Protein AF-A0A7K8SG44-F1 (afdb_monomer)

Organism: NCBI:txid58203

Nearest PDB structures (foldseek):
  6qii-assembly1_B  TM=7.845E-01  e=4.721E-01  Methanosarcina barkeri MS
  6g6q-assembly4_G  TM=7.919E-01  e=3.665E+00  synthetic construct
  4uzr-assembly1_B  TM=6.266E-01  e=2.196E+00  Pyrococcus horikoshii
  4ufq-assembly2_A  TM=4.845E-01  e=5.738E+00  Streptomyces koganeiensis

Radius of gyration: 28.19 Å; Cα contacts (8 Å, |Δi|>4): 47; chains: 1; bounding box: 27×85×41 Å

Secondary structure (DSSP, 8-state):
--------PPPP---TT----PPP--------PPPPPS----GGGEEEEEEETTEEEEEETTTEEEEEEPPP-

Solvent-accessible surface area (backbone atoms only — not comparable to full-atom values): 5295 Å² total; per-residue (Å²): 136,86,82,89,78,82,80,78,73,78,75,84,84,84,71,89,72,79,69,85,75,67,72,75,78,73,74,78,68,88,58,83,74,74,85,74,79,92,74,87,78,61,79,88,36,54,77,49,71,51,77,55,98,60,31,42,38,38,33,32,72,96,78,46,72,49,79,46,76,57,80,83,130

Foldseek 3Di:
DDDDDPPDDPPPPPPPDPPPPPPPPPPPPPDPDPDDDPDDDDPVFFPDWDDDPQWIWTAGHPGDIDIDRHDDD

Structure (mmCIF, N/CA/C/O backbone):
data_AF-A0A7K8SG44-F1
#
_entry.id   AF-A0A7K8SG44-F1
#
loop_
_atom_site.group_PDB
_atom_site.id
_atom_site.type_symbol
_atom_site.label_atom_id
_atom_site.label_alt_id
_atom_site.label_comp_id
_atom_site.label_asym_id
_atom_site.label_entity_id
_atom_site.label_seq_id
_atom_site.pdbx_PDB_ins_code
_atom_site.Cartn_x
_atom_site.Cartn_y
_atom_site.Cartn_z
_atom_site.occupancy
_atom_site.B_iso_or_equiv
_atom_site.auth_seq_id
_atom_site.auth_comp_id
_atom_site.auth_asym_id
_atom_site.auth_atom_id
_atom_site.pdbx_PDB_model_num
ATOM 1 N N . ASP A 1 1 ? 4.038 -73.078 -15.722 1.00 52.72 1 ASP A N 1
ATOM 2 C CA . ASP A 1 1 ? 4.323 -71.634 -15.857 1.00 52.72 1 ASP A CA 1
ATOM 3 C C . ASP A 1 1 ? 3.963 -71.249 -17.292 1.00 52.72 1 ASP A C 1
ATOM 5 O O . ASP A 1 1 ? 4.392 -72.014 -18.155 1.00 52.72 1 ASP A O 1
ATOM 9 N N . PRO A 1 2 ? 3.103 -70.243 -17.575 1.00 51.22 2 PRO A N 1
ATOM 10 C CA . PRO A 1 2 ? 2.825 -68.994 -16.837 1.00 51.22 2 PRO A CA 1
ATOM 11 C C . PRO A 1 2 ? 1.419 -68.954 -16.206 1.00 51.22 2 PRO A C 1
ATOM 13 O O . PRO A 1 2 ? 0.515 -69.631 -16.673 1.00 51.22 2 PRO A O 1
ATOM 16 N N . ARG A 1 3 ? 1.198 -68.392 -15.009 1.00 42.31 3 ARG A N 1
ATOM 17 C CA . ARG A 1 3 ? 1.374 -67.005 -14.521 1.00 42.31 3 ARG A CA 1
ATOM 18 C C . ARG A 1 3 ? 0.354 -66.021 -15.111 1.00 42.31 3 ARG A C 1
A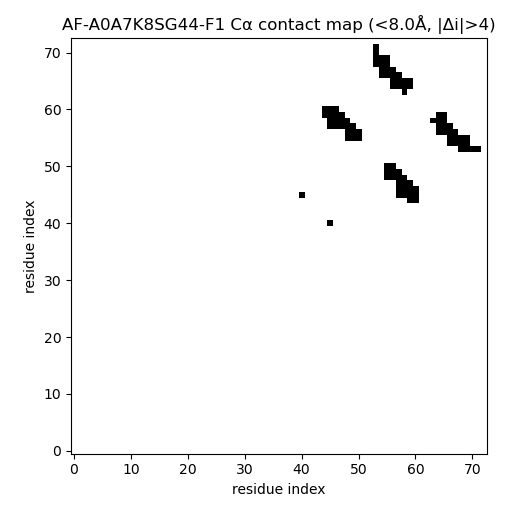TOM 20 O O . ARG A 1 3 ? 0.606 -65.416 -16.142 1.00 42.31 3 ARG A O 1
ATOM 27 N N . GLY A 1 4 ? -0.719 -65.814 -14.342 1.00 44.00 4 GLY A N 1
ATOM 28 C CA . GLY A 1 4 ? -1.111 -64.480 -13.879 1.00 44.00 4 GLY A CA 1
ATOM 29 C C . GLY A 1 4 ? -2.155 -63.737 -14.705 1.00 44.00 4 GLY A C 1
ATOM 30 O O . GLY A 1 4 ? -1.831 -63.190 -15.749 1.00 44.00 4 GLY A O 1
ATOM 31 N N . ALA A 1 5 ? -3.375 -63.653 -14.168 1.00 50.38 5 ALA A N 1
ATOM 32 C CA . ALA A 1 5 ? -4.080 -62.398 -13.873 1.00 50.38 5 ALA A CA 1
ATOM 33 C C . ALA A 1 5 ? -5.539 -62.718 -13.500 1.00 50.38 5 ALA A C 1
ATOM 35 O O . ALA A 1 5 ? -6.465 -62.446 -14.264 1.00 50.38 5 ALA A O 1
ATOM 36 N N . ASP A 1 6 ? -5.751 -63.302 -12.316 1.00 50.59 6 ASP A N 1
ATOM 37 C CA . ASP A 1 6 ? -7.043 -63.139 -11.653 1.00 50.59 6 ASP A CA 1
ATOM 38 C C . ASP A 1 6 ? -7.216 -61.641 -11.398 1.00 50.59 6 ASP A C 1
ATOM 40 O O . ASP A 1 6 ? -6.401 -60.999 -10.735 1.00 50.59 6 ASP A O 1
ATOM 44 N N . SER A 1 7 ? -8.231 -61.066 -12.035 1.00 56.06 7 SER A N 1
ATOM 45 C CA . SER A 1 7 ? -8.592 -59.663 -11.887 1.00 56.06 7 SER A CA 1
ATOM 46 C C . SER A 1 7 ? -9.099 -59.450 -10.465 1.00 56.06 7 SER A C 1
ATOM 48 O O . SER A 1 7 ? -10.281 -59.655 -10.185 1.00 56.06 7 SER A O 1
ATOM 50 N N . GLU A 1 8 ? -8.203 -59.075 -9.554 1.00 54.22 8 GLU A N 1
ATOM 51 C CA . GLU A 1 8 ? -8.573 -58.687 -8.198 1.00 54.22 8 GLU A CA 1
ATOM 52 C C . GLU A 1 8 ? -9.482 -57.452 -8.264 1.00 54.22 8 GLU A C 1
ATOM 54 O O . GLU A 1 8 ? -9.058 -56.330 -8.545 1.00 54.22 8 GLU A O 1
ATOM 59 N N . ARG A 1 9 ? -10.780 -57.671 -8.035 1.00 57.72 9 ARG A N 1
ATOM 60 C CA . ARG A 1 9 ? -11.740 -56.611 -7.717 1.00 57.72 9 ARG A CA 1
ATOM 61 C C . ARG A 1 9 ? -11.185 -55.820 -6.524 1.00 57.72 9 ARG A C 1
ATOM 63 O O . ARG A 1 9 ? -10.836 -56.452 -5.526 1.00 57.72 9 ARG A O 1
ATOM 70 N N . PRO A 1 10 ? -11.141 -54.476 -6.563 1.00 59.50 10 PRO A N 1
ATOM 71 C CA . PRO A 1 10 ? -10.762 -53.717 -5.381 1.00 59.50 10 PRO A CA 1
ATOM 72 C C . PRO A 1 10 ? -11.758 -54.011 -4.245 1.00 59.50 10 PRO A C 1
ATOM 74 O O . PRO A 1 10 ? -12.956 -54.180 -4.513 1.00 59.50 10 PRO A O 1
ATOM 77 N N . PRO A 1 11 ? -11.290 -54.102 -2.987 1.00 60.19 11 PRO A N 1
ATOM 78 C CA . PRO A 1 11 ? -12.164 -54.355 -1.851 1.00 60.19 11 PRO A CA 1
ATOM 79 C C . PRO A 1 11 ? -13.221 -53.244 -1.740 1.00 60.19 11 PRO A C 1
ATOM 81 O O . PRO A 1 11 ? -12.938 -52.094 -2.096 1.00 60.19 11 PRO A O 1
ATOM 84 N N . PRO A 1 12 ? -14.439 -53.548 -1.253 1.00 58.78 12 PRO A N 1
ATOM 85 C CA . PRO A 1 12 ? -15.434 -52.515 -1.005 1.00 58.78 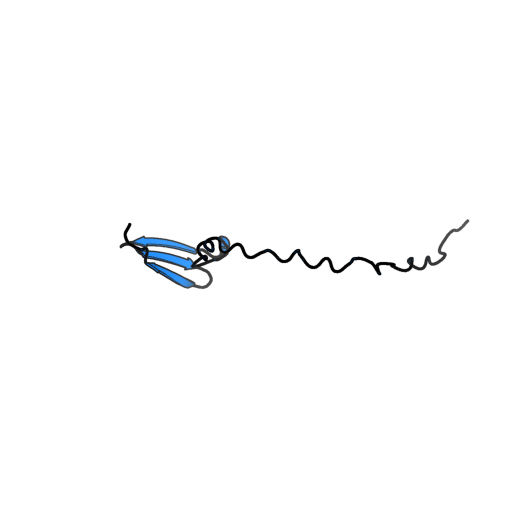12 PRO A CA 1
ATOM 86 C C . PRO A 1 12 ? -14.863 -51.509 -0.001 1.00 58.78 12 PRO A C 1
ATOM 88 O O . PRO A 1 12 ? -14.494 -51.874 1.113 1.00 58.78 12 PRO A O 1
ATOM 91 N N . GLN A 1 13 ? -14.764 -50.243 -0.414 1.00 60.44 13 GLN A N 1
ATOM 92 C CA . GLN A 1 13 ? -14.330 -49.145 0.445 1.00 60.44 13 GLN A CA 1
ATOM 93 C C . GLN A 1 13 ? -15.421 -48.870 1.486 1.00 60.44 13 GLN A C 1
ATOM 95 O O . GLN A 1 13 ? -16.352 -48.098 1.261 1.00 60.44 13 GLN A O 1
ATOM 100 N N . ASN A 1 14 ? -15.311 -49.530 2.630 1.00 62.09 14 ASN A N 1
ATOM 101 C CA . ASN A 1 14 ? -16.134 -49.319 3.811 1.00 62.09 14 ASN A CA 1
ATOM 102 C C . ASN A 1 14 ? -15.697 -48.051 4.563 1.00 62.09 14 ASN A C 1
AT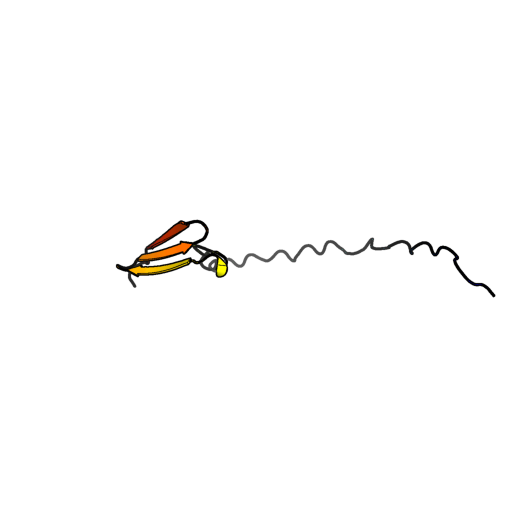OM 104 O O . ASN A 1 14 ? -15.137 -48.125 5.649 1.00 62.09 14 ASN A O 1
ATOM 108 N N . ASN A 1 15 ? -15.995 -46.874 4.010 1.00 61.50 15 ASN A N 1
ATOM 109 C CA . ASN A 1 15 ? -15.841 -45.604 4.735 1.00 61.50 15 ASN A CA 1
ATOM 110 C C . ASN A 1 15 ? -17.196 -45.026 5.193 1.00 61.50 15 ASN A C 1
ATOM 112 O O . ASN A 1 15 ? -17.359 -43.812 5.315 1.00 61.50 15 ASN A O 1
ATOM 116 N N . GLU A 1 16 ? -18.169 -45.893 5.488 1.00 58.56 16 GLU A N 1
ATOM 117 C CA . GLU A 1 16 ? -19.358 -45.540 6.272 1.00 58.56 16 GLU A CA 1
ATOM 118 C C . GLU A 1 16 ? -18.970 -45.429 7.753 1.00 58.56 16 GLU A C 1
ATOM 120 O O . GLU A 1 16 ? -19.162 -46.358 8.533 1.00 58.56 16 GLU A O 1
ATOM 125 N N . GLY A 1 17 ? -18.358 -44.314 8.158 1.00 56.12 17 GLY A N 1
ATOM 126 C CA . GLY A 1 17 ? -18.040 -44.145 9.579 1.00 56.12 17 GLY A CA 1
ATOM 127 C C . GLY A 1 17 ? -17.093 -43.030 9.988 1.00 56.12 17 GLY A C 1
ATOM 128 O O . GLY A 1 17 ? -16.706 -43.000 11.151 1.00 56.12 17 GLY A O 1
ATOM 129 N N . MET A 1 18 ? -16.714 -42.095 9.111 1.00 48.44 18 MET A N 1
ATOM 130 C CA . MET A 1 18 ? -16.077 -40.870 9.599 1.00 48.44 18 MET A CA 1
ATOM 131 C C . MET A 1 18 ? -17.198 -39.935 10.044 1.00 48.44 18 MET A C 1
ATOM 133 O O . MET A 1 18 ? -17.822 -39.244 9.235 1.00 48.44 18 MET A O 1
ATOM 137 N N . GLY A 1 19 ? -17.535 -40.034 11.332 1.00 50.56 19 GLY A N 1
ATOM 138 C CA . GLY A 1 19 ? -18.504 -39.170 11.982 1.00 50.56 19 GLY A CA 1
ATOM 139 C C . GLY A 1 19 ? -18.263 -37.729 11.556 1.00 50.56 19 GLY A C 1
ATOM 140 O O . GLY A 1 19 ? -17.126 -37.268 11.478 1.00 50.56 19 GLY A O 1
ATOM 141 N N . ARG A 1 20 ? -19.346 -37.018 11.245 1.00 58.09 20 ARG A N 1
ATOM 142 C CA . ARG A 1 20 ? -19.316 -35.561 11.193 1.00 58.09 20 ARG A CA 1
ATOM 143 C C . ARG A 1 20 ? -18.988 -35.085 12.602 1.00 58.09 20 ARG A C 1
ATOM 145 O O . ARG A 1 20 ? -19.888 -34.781 13.383 1.00 58.09 20 ARG A O 1
ATOM 152 N N . GLU A 1 21 ? -17.706 -35.070 12.942 1.00 50.44 21 GLU A N 1
ATOM 153 C CA . GLU A 1 21 ? -17.204 -34.312 14.067 1.00 50.44 21 GLU A CA 1
ATOM 154 C C . GLU A 1 21 ? -17.468 -32.859 13.704 1.00 50.44 21 GLU A C 1
ATOM 156 O O . GLU A 1 21 ? -16.740 -32.202 12.962 1.00 50.44 21 GLU A O 1
ATOM 161 N N . THR A 1 22 ? -18.633 -32.396 14.142 1.00 57.91 22 THR A N 1
ATOM 162 C CA . THR A 1 22 ? -18.950 -30.981 14.169 1.00 57.91 22 THR A CA 1
ATOM 163 C C . THR A 1 22 ? -17.818 -30.355 14.978 1.00 57.91 22 THR A C 1
ATOM 165 O O . THR A 1 22 ? -17.607 -30.806 16.109 1.00 57.91 22 THR A O 1
ATOM 168 N N . PRO A 1 23 ? -17.061 -29.381 14.437 1.00 61.50 23 PRO A N 1
ATOM 169 C CA . PRO A 1 23 ? -16.054 -28.693 15.227 1.00 61.50 23 P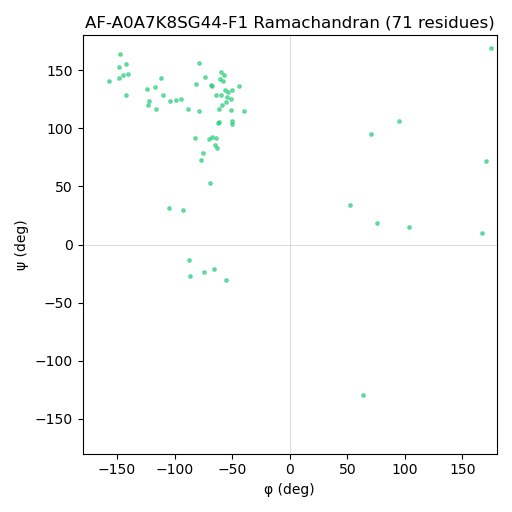RO A CA 1
ATOM 170 C C . PRO A 1 23 ? -16.726 -28.247 16.525 1.00 61.50 23 PRO A C 1
ATOM 172 O O . PRO A 1 23 ? -17.855 -27.739 16.445 1.00 61.50 23 PRO A O 1
ATOM 175 N N . PRO A 1 24 ? -16.114 -28.469 17.705 1.00 54.25 24 PRO A N 1
ATOM 176 C CA . PRO A 1 24 ? -16.712 -28.020 18.949 1.00 54.25 24 PRO A CA 1
ATOM 177 C C . PRO A 1 24 ? -17.053 -26.552 18.757 1.00 54.25 24 PRO A C 1
ATOM 179 O O . PRO A 1 24 ? -16.201 -25.781 18.306 1.00 54.25 24 PRO A O 1
ATOM 182 N N . ALA A 1 25 ? -18.322 -26.207 18.998 1.00 59.31 25 ALA A N 1
ATOM 183 C CA . ALA A 1 25 ? -18.805 -24.845 18.891 1.00 59.31 25 ALA A CA 1
ATOM 184 C C . ALA A 1 25 ? -17.836 -23.982 19.691 1.00 59.31 25 ALA A C 1
ATOM 186 O O . ALA A 1 25 ? -17.815 -24.046 20.922 1.00 59.31 25 ALA A O 1
ATOM 187 N N . GLN A 1 26 ? -16.966 -23.258 18.982 1.00 61.78 26 GLN A N 1
ATOM 188 C CA . GLN A 1 26 ? -16.010 -22.374 19.611 1.00 61.78 26 GLN A CA 1
ATOM 189 C C . GLN A 1 26 ? -16.872 -21.356 20.329 1.00 61.78 26 GLN A C 1
ATOM 191 O O . GLN A 1 26 ? -17.528 -20.523 19.696 1.00 61.78 26 GLN A O 1
ATOM 196 N N . LYS A 1 27 ? -16.954 -21.505 21.654 1.00 52.16 27 LYS A N 1
ATOM 197 C CA . LYS A 1 27 ? -17.519 -20.514 22.550 1.00 52.16 27 LYS A CA 1
ATOM 198 C C . LYS A 1 27 ? -16.809 -19.237 22.144 1.00 52.16 27 LYS A C 1
ATOM 200 O O . LYS A 1 27 ? -15.602 -19.133 22.335 1.00 52.16 27 LYS A O 1
ATOM 205 N N . ARG A 1 28 ? -17.526 -18.341 21.460 1.00 61.62 28 ARG A N 1
ATOM 206 C CA . ARG A 1 28 ? -17.002 -17.034 21.089 1.00 61.62 28 ARG A CA 1
ATOM 207 C C . ARG A 1 28 ? -16.781 -16.318 22.406 1.00 61.62 28 ARG A C 1
ATOM 209 O O . ARG A 1 28 ? -17.676 -15.653 22.919 1.00 61.62 28 ARG A O 1
ATOM 216 N N . GLU A 1 29 ? -15.617 -16.541 23.002 1.00 59.19 29 GLU A N 1
ATOM 217 C CA . GLU A 1 29 ? -15.054 -15.597 23.935 1.00 59.19 29 GLU A CA 1
ATOM 218 C C . GLU A 1 29 ? -15.092 -14.278 23.189 1.00 59.19 29 GLU A C 1
ATOM 220 O O . GLU A 1 29 ? -14.494 -14.125 22.123 1.00 59.19 29 GLU A O 1
ATOM 225 N N . SER A 1 30 ? -15.881 -13.349 23.718 1.00 63.97 30 SER A N 1
ATOM 226 C CA . SER A 1 30 ? -15.864 -11.951 23.318 1.00 63.97 30 SER A CA 1
ATOM 227 C C . SER A 1 30 ? -14.543 -11.335 23.791 1.00 63.97 30 SER A C 1
ATOM 229 O O . SER A 1 30 ? -14.524 -10.352 24.525 1.00 63.97 30 SER A O 1
ATOM 231 N N . GLY A 1 31 ? -13.427 -11.965 23.426 1.00 65.31 31 GLY A N 1
ATOM 232 C CA . GLY A 1 31 ? -12.125 -11.348 23.408 1.00 65.31 31 GLY A CA 1
ATOM 233 C C . GLY A 1 31 ? -12.149 -10.324 22.289 1.00 65.31 31 GLY A C 1
ATOM 234 O O . GLY A 1 31 ? -12.719 -10.567 21.224 1.00 65.31 31 GLY A O 1
ATOM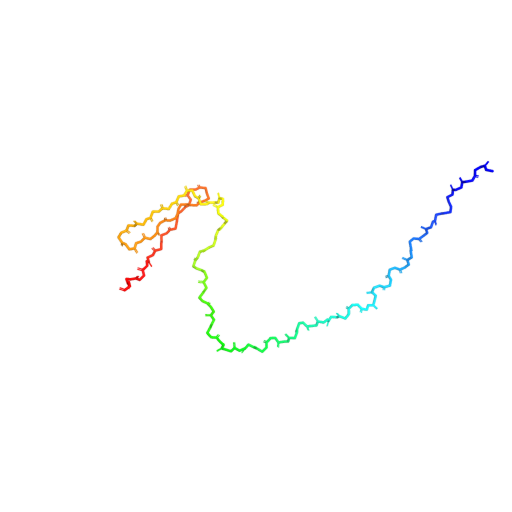 235 N N . VAL A 1 32 ? -11.588 -9.154 22.570 1.00 73.44 32 VAL A N 1
ATOM 236 C CA . VAL A 1 32 ? -11.348 -8.097 21.588 1.00 73.44 32 VAL A CA 1
ATOM 237 C C . VAL A 1 32 ? -10.883 -8.741 20.283 1.00 73.44 32 VAL A C 1
ATOM 239 O O . VAL A 1 32 ? -9.844 -9.402 20.258 1.00 73.44 32 VAL A O 1
ATOM 242 N N . ALA A 1 33 ? -11.689 -8.615 19.224 1.00 74.81 33 ALA A N 1
ATOM 243 C CA . ALA A 1 33 ? -11.328 -9.167 17.928 1.00 74.81 33 ALA A CA 1
ATOM 244 C C . ALA A 1 33 ? -9.966 -8.577 17.526 1.00 74.81 33 ALA A C 1
ATOM 246 O O . ALA A 1 33 ? -9.778 -7.362 17.670 1.00 74.81 33 ALA A O 1
ATOM 247 N N . PRO A 1 34 ? -9.008 -9.400 17.064 1.00 77.50 34 PRO A N 1
ATOM 248 C CA . PRO A 1 34 ? -7.730 -8.881 16.612 1.00 77.50 34 PRO A CA 1
ATOM 249 C C . PRO A 1 34 ? -7.978 -7.851 15.503 1.00 77.50 34 PRO A C 1
ATOM 251 O O . PRO A 1 34 ? -8.938 -8.000 14.737 1.00 77.50 34 PRO A O 1
ATOM 254 N N . PRO A 1 35 ? -7.147 -6.800 15.412 1.00 80.81 35 PRO A N 1
ATOM 255 C CA . PRO A 1 35 ? -7.313 -5.793 14.379 1.00 80.81 35 PRO A CA 1
ATOM 256 C C . PRO A 1 35 ? -7.327 -6.471 13.007 1.00 80.81 35 PRO A C 1
ATOM 258 O O . PRO A 1 35 ? -6.435 -7.252 12.671 1.00 80.81 35 PRO A O 1
ATOM 261 N N . SER A 1 36 ? -8.367 -6.195 12.223 1.00 83.88 36 SER A N 1
ATOM 262 C CA . SER A 1 36 ? -8.487 -6.730 10.872 1.00 83.88 36 SER A CA 1
ATOM 263 C C . SER A 1 36 ? -7.411 -6.114 9.973 1.00 83.88 36 SER A C 1
ATOM 265 O O . SER A 1 36 ? -7.221 -4.893 10.025 1.00 83.88 36 SER A O 1
ATOM 267 N N . PRO A 1 37 ? -6.733 -6.904 9.122 1.00 85.12 37 PRO A N 1
ATOM 268 C CA . PRO A 1 37 ? -5.778 -6.357 8.169 1.00 85.12 37 PRO A CA 1
ATOM 269 C C . PRO A 1 37 ? -6.489 -5.376 7.231 1.00 85.12 37 PRO A C 1
ATOM 271 O O . PRO A 1 37 ? -7.512 -5.703 6.636 1.00 85.12 37 PRO A O 1
ATOM 274 N N . LEU A 1 38 ? -5.938 -4.168 7.098 1.00 82.88 38 LEU A N 1
ATOM 275 C CA . LEU A 1 38 ? -6.469 -3.135 6.199 1.00 82.88 38 LEU A CA 1
ATOM 276 C C . LEU A 1 38 ? -6.156 -3.434 4.727 1.00 82.88 38 LEU A C 1
ATOM 278 O O . LEU A 1 38 ? -6.838 -2.945 3.832 1.00 82.88 38 LEU A O 1
ATOM 282 N N . PHE A 1 39 ? -5.108 -4.222 4.484 1.00 85.75 39 PHE A N 1
ATOM 283 C CA . PHE A 1 39 ? -4.653 -4.622 3.163 1.00 85.75 39 PHE A CA 1
ATOM 284 C C . PHE A 1 39 ? -3.847 -5.922 3.258 1.00 85.75 39 PHE A C 1
ATOM 286 O O . PHE A 1 39 ? -3.065 -6.103 4.193 1.00 85.75 39 PHE A O 1
ATOM 293 N N . SER A 1 40 ? -4.035 -6.824 2.293 1.00 86.44 40 SER A N 1
ATOM 294 C CA . SER A 1 40 ? -3.290 -8.078 2.172 1.00 86.44 40 SER A CA 1
ATOM 295 C C . SER A 1 40 ? -3.030 -8.372 0.695 1.00 86.44 40 SER A C 1
ATOM 297 O O . SER A 1 40 ? -3.952 -8.329 -0.116 1.00 86.44 40 SER A O 1
ATOM 299 N N . CYS A 1 41 ? -1.775 -8.650 0.346 1.00 87.69 41 CYS A N 1
ATOM 300 C CA . CYS A 1 41 ? -1.355 -9.095 -0.983 1.00 87.69 41 CYS A CA 1
ATOM 301 C C . CYS A 1 41 ? -0.160 -10.050 -0.850 1.00 87.69 41 CYS A C 1
ATOM 303 O O . CYS A 1 41 ? 0.470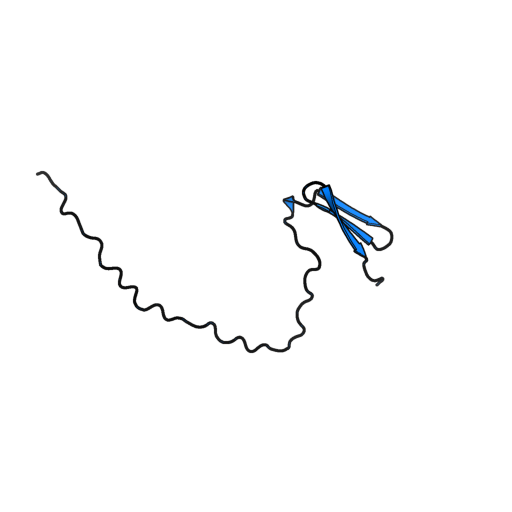 -10.115 0.212 1.00 87.69 41 CYS A O 1
ATOM 305 N N . ALA A 1 42 ? 0.160 -10.807 -1.904 1.00 89.25 42 ALA A N 1
ATOM 306 C CA . ALA A 1 42 ? 1.372 -11.615 -1.895 1.00 89.25 42 ALA A CA 1
ATOM 307 C C . ALA A 1 42 ? 2.599 -10.707 -2.056 1.00 89.25 42 ALA A C 1
ATOM 309 O O . ALA A 1 42 ? 2.573 -9.754 -2.829 1.00 89.25 42 ALA A O 1
ATOM 310 N N . CYS A 1 43 ? 3.717 -11.034 -1.397 1.00 87.56 43 CYS A N 1
ATOM 311 C CA . CYS A 1 43 ? 4.933 -10.209 -1.470 1.00 87.56 43 CYS A CA 1
ATOM 312 C C . CYS A 1 43 ? 5.422 -9.975 -2.909 1.00 87.56 43 CYS A C 1
ATOM 314 O O . CYS A 1 43 ? 5.994 -8.934 -3.199 1.00 87.56 43 CYS A O 1
ATOM 316 N N . ARG A 1 44 ? 5.171 -10.935 -3.812 1.00 91.44 44 ARG A N 1
ATOM 317 C CA . ARG A 1 44 ? 5.527 -10.846 -5.237 1.00 91.44 44 ARG A CA 1
ATOM 318 C C . ARG A 1 44 ? 4.766 -9.754 -5.995 1.00 91.44 44 ARG A C 1
ATOM 320 O O . ARG A 1 44 ? 5.211 -9.350 -7.060 1.00 91.44 44 ARG A O 1
ATOM 327 N N . ASP A 1 45 ? 3.621 -9.328 -5.470 1.00 91.19 45 ASP A N 1
ATOM 328 C CA . ASP A 1 45 ? 2.768 -8.339 -6.117 1.00 91.19 45 ASP A CA 1
ATOM 329 C C . ASP A 1 45 ? 3.175 -6.915 -5.737 1.00 91.19 45 ASP A C 1
ATOM 331 O O . ASP A 1 45 ? 2.730 -5.981 -6.392 1.00 91.19 45 ASP A O 1
ATOM 335 N N . VAL A 1 46 ? 4.008 -6.728 -4.706 1.00 91.75 46 VAL A N 1
ATOM 336 C CA . VAL A 1 46 ? 4.490 -5.409 -4.283 1.00 91.75 46 VAL A CA 1
ATOM 337 C C . VAL A 1 46 ? 5.618 -4.965 -5.208 1.00 91.75 46 VAL A C 1
ATOM 339 O O . VAL A 1 46 ? 6.698 -5.550 -5.220 1.00 91.75 46 VAL A O 1
ATOM 342 N N . LEU A 1 47 ? 5.371 -3.897 -5.962 1.00 93.94 47 LEU A N 1
ATOM 343 C CA . LEU A 1 47 ? 6.346 -3.305 -6.880 1.00 93.94 47 LEU A CA 1
ATOM 344 C C . LEU A 1 47 ? 7.248 -2.281 -6.181 1.00 93.94 47 LEU A C 1
ATOM 346 O O . LEU A 1 47 ? 8.381 -2.056 -6.595 1.00 93.94 47 LEU A O 1
ATOM 350 N N . GLY A 1 48 ? 6.744 -1.653 -5.120 1.00 92.50 48 GLY A N 1
ATOM 351 C CA . GLY A 1 48 ? 7.466 -0.651 -4.347 1.00 92.50 48 GLY A CA 1
ATOM 352 C C . GLY A 1 48 ? 6.586 -0.024 -3.273 1.00 92.50 48 GLY A C 1
ATOM 353 O O . GLY A 1 48 ? 5.368 -0.213 -3.256 1.00 92.50 48 GLY A O 1
ATOM 354 N N . TRP A 1 49 ? 7.204 0.733 -2.371 1.00 93.19 49 TRP A N 1
ATOM 355 C CA . TRP A 1 49 ? 6.501 1.480 -1.334 1.00 93.19 49 TRP A CA 1
ATOM 356 C C . TRP A 1 49 ? 7.252 2.765 -0.983 1.00 93.19 49 TRP A C 1
ATOM 358 O O . TRP A 1 49 ? 8.473 2.840 -1.127 1.00 93.19 49 TRP A O 1
ATOM 368 N N . ALA A 1 50 ? 6.516 3.774 -0.525 1.00 93.38 50 ALA A N 1
ATOM 369 C CA . ALA A 1 50 ? 7.069 5.037 -0.054 1.00 93.38 50 ALA A CA 1
ATOM 370 C C . ALA A 1 50 ? 6.308 5.527 1.180 1.00 93.38 50 ALA A C 1
ATOM 372 O O . ALA A 1 50 ? 5.099 5.325 1.302 1.00 93.38 50 ALA A O 1
ATOM 373 N N . PHE A 1 51 ? 7.016 6.192 2.092 1.00 92.38 51 PHE A N 1
ATOM 374 C CA . PHE A 1 51 ? 6.411 6.847 3.245 1.00 92.38 51 PHE A CA 1
ATOM 375 C C . PHE A 1 51 ? 6.769 8.330 3.256 1.00 92.38 51 PHE A C 1
ATOM 377 O O . PHE A 1 51 ? 7.944 8.687 3.328 1.00 92.38 51 PHE A O 1
ATOM 384 N N . ALA A 1 52 ? 5.755 9.190 3.199 1.00 88.31 52 ALA A N 1
ATOM 385 C CA . ALA A 1 52 ? 5.920 10.638 3.236 1.00 88.31 52 ALA A CA 1
ATOM 386 C C . ALA A 1 52 ? 4.712 11.292 3.915 1.00 88.31 52 ALA A C 1
ATOM 388 O O . ALA A 1 52 ? 3.580 10.835 3.767 1.00 88.31 52 ALA A O 1
ATOM 389 N N . GLU A 1 53 ? 4.948 12.357 4.685 1.00 88.81 53 GLU A N 1
ATOM 390 C CA . GLU A 1 53 ? 3.887 13.179 5.297 1.00 88.81 53 GLU A CA 1
ATOM 391 C C . GLU A 1 53 ? 2.829 12.392 6.111 1.00 88.81 53 GLU A C 1
ATOM 393 O O . GLU A 1 53 ? 1.645 12.740 6.139 1.00 88.81 53 GLU A O 1
ATOM 398 N N . GLY A 1 54 ? 3.227 11.307 6.787 1.00 89.44 54 GLY A N 1
ATOM 399 C CA . GLY A 1 54 ? 2.302 10.469 7.566 1.00 89.44 54 GLY A CA 1
ATOM 400 C C . GLY A 1 54 ? 1.419 9.546 6.716 1.00 89.44 54 GLY A C 1
ATOM 401 O O . GLY A 1 54 ? 0.371 9.081 7.178 1.00 89.44 54 GLY A O 1
ATOM 402 N N . ARG A 1 55 ? 1.810 9.301 5.464 1.00 90.75 55 ARG A N 1
ATOM 403 C CA . ARG A 1 55 ? 1.100 8.441 4.517 1.00 90.75 55 ARG A CA 1
ATOM 404 C C . ARG A 1 55 ? 2.034 7.355 4.002 1.00 90.75 55 ARG A C 1
ATOM 406 O O . ARG A 1 55 ? 3.162 7.645 3.614 1.00 90.75 55 ARG A O 1
ATOM 413 N N . LEU A 1 56 ? 1.537 6.123 3.993 1.00 91.81 56 LEU A N 1
ATOM 414 C CA . LEU A 1 56 ? 2.178 4.980 3.353 1.00 91.81 56 LEU A CA 1
ATOM 415 C C . LEU A 1 56 ? 1.530 4.753 1.988 1.00 91.81 56 LEU A C 1
ATOM 417 O O . LEU A 1 56 ? 0.314 4.585 1.900 1.00 91.81 56 LEU A O 1
ATOM 421 N N . GLU A 1 57 ? 2.340 4.741 0.941 1.00 93.19 57 GLU A N 1
ATOM 422 C CA . GLU A 1 57 ? 1.939 4.421 -0.426 1.00 93.19 57 GLU A CA 1
ATOM 423 C C . GLU A 1 57 ? 2.533 3.072 -0.819 1.00 93.19 57 GLU A C 1
ATOM 425 O O . GLU A 1 57 ? 3.730 2.847 -0.642 1.00 93.19 57 GLU A O 1
ATOM 430 N N . ILE A 1 58 ? 1.698 2.168 -1.328 1.00 92.88 58 ILE A N 1
ATOM 431 C CA . ILE A 1 58 ? 2.094 0.829 -1.775 1.00 92.88 58 ILE A CA 1
ATOM 432 C C . ILE A 1 58 ? 1.700 0.692 -3.241 1.00 92.88 58 ILE A C 1
ATOM 434 O O . ILE A 1 58 ? 0.524 0.829 -3.573 1.00 92.88 58 ILE A O 1
ATOM 438 N N . PHE A 1 59 ? 2.668 0.388 -4.101 1.00 92.12 59 PHE A N 1
ATOM 439 C CA . PHE A 1 59 ? 2.446 0.066 -5.510 1.00 92.12 59 PHE A CA 1
ATOM 440 C C . PHE A 1 59 ? 2.343 -1.449 -5.653 1.00 92.12 59 PHE A C 1
ATOM 442 O O . PHE A 1 59 ? 3.252 -2.163 -5.215 1.00 92.12 59 PHE A O 1
ATOM 449 N N . HIS A 1 60 ? 1.258 -1.953 -6.246 1.00 91.44 60 HIS A N 1
ATOM 450 C CA . HIS A 1 60 ? 1.043 -3.391 -6.370 1.00 91.44 60 HIS A CA 1
ATOM 451 C C . HIS A 1 60 ? 0.399 -3.825 -7.696 1.00 91.44 60 HIS A C 1
ATOM 453 O O . HIS A 1 60 ? -0.323 -3.077 -8.354 1.00 91.44 60 HIS A O 1
ATOM 459 N N . GLY A 1 61 ? 0.630 -5.080 -8.087 1.00 86.44 61 GLY A N 1
ATOM 460 C CA . GLY A 1 61 ? -0.038 -5.714 -9.224 1.00 86.44 61 GLY A CA 1
ATOM 461 C C . GLY A 1 61 ? 0.274 -5.059 -10.576 1.00 86.44 61 GLY A C 1
ATOM 462 O O . GLY A 1 61 ? 1.433 -4.882 -10.938 1.00 86.44 61 GLY A O 1
ATOM 463 N N . ARG A 1 62 ? -0.766 -4.738 -11.359 1.00 81.12 62 ARG A N 1
ATOM 464 C CA . ARG A 1 62 ? -0.664 -4.239 -12.750 1.00 81.12 62 ARG A CA 1
ATOM 465 C C . ARG A 1 62 ? -0.648 -2.705 -12.862 1.00 81.12 62 ARG A C 1
ATOM 467 O O . ARG A 1 62 ? -1.088 -2.164 -13.872 1.00 81.12 62 ARG A O 1
ATOM 474 N N . GLY A 1 63 ? -0.134 -2.015 -11.847 1.00 78.12 63 GLY A N 1
ATOM 475 C CA . GLY A 1 63 ? -0.120 -0.547 -11.785 1.00 78.12 63 GLY A CA 1
ATOM 476 C C . GLY A 1 63 ? -1.169 0.052 -10.847 1.00 78.12 63 GLY A C 1
ATOM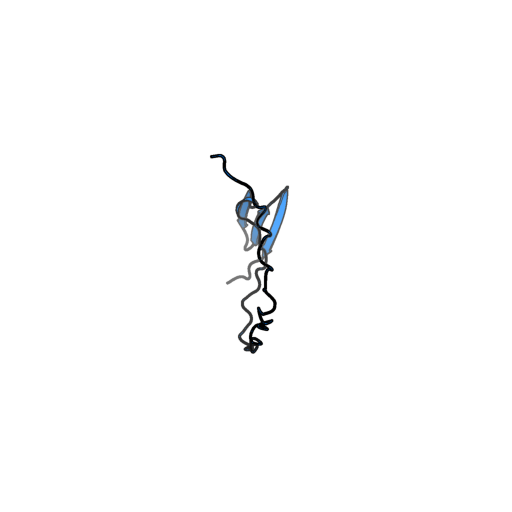 477 O O . GLY A 1 63 ? -1.427 1.252 -10.915 1.00 78.12 63 GLY A O 1
ATOM 478 N N . ASP A 1 64 ? -1.752 -0.763 -9.967 1.00 83.81 64 ASP A N 1
ATOM 479 C CA . ASP A 1 64 ? -2.609 -0.282 -8.890 1.00 83.81 64 ASP A CA 1
ATOM 480 C C . ASP A 1 64 ? -1.759 0.258 -7.734 1.00 83.81 64 ASP A C 1
ATOM 482 O O . ASP A 1 64 ? -0.592 -0.112 -7.545 1.00 83.81 64 ASP A O 1
ATOM 486 N N . TRP A 1 65 ? -2.346 1.149 -6.940 1.00 87.94 65 TRP A N 1
ATOM 487 C CA . TRP A 1 65 ? -1.685 1.693 -5.763 1.00 87.94 65 TRP A CA 1
ATOM 488 C C . TRP A 1 65 ? -2.672 1.948 -4.623 1.00 87.94 65 TRP A C 1
ATOM 490 O O . TRP A 1 65 ? -3.827 2.325 -4.835 1.00 87.94 65 TRP A O 1
ATOM 500 N N . LEU A 1 66 ? -2.193 1.755 -3.396 1.00 88.88 66 LEU A N 1
ATOM 501 C CA . LEU A 1 66 ? -2.932 1.978 -2.158 1.00 88.88 66 LEU A CA 1
ATOM 502 C C . LEU A 1 66 ? -2.252 3.079 -1.343 1.00 88.88 66 LEU A C 1
ATOM 504 O O . LEU A 1 66 ? -1.038 3.046 -1.148 1.00 88.88 66 LEU A O 1
ATOM 508 N N . ARG A 1 67 ? -3.041 4.011 -0.796 1.00 89.62 67 ARG A N 1
ATOM 509 C CA . ARG A 1 67 ? -2.568 5.044 0.136 1.00 89.62 67 ARG A CA 1
ATOM 510 C C . ARG A 1 67 ? -3.220 4.874 1.502 1.00 89.62 67 ARG A C 1
ATOM 512 O O . ARG A 1 67 ? -4.428 5.049 1.646 1.00 89.62 67 ARG A O 1
ATOM 519 N N . LEU A 1 68 ? -2.409 4.593 2.514 1.00 89.25 68 LEU A N 1
ATOM 520 C CA . LEU A 1 68 ? -2.826 4.462 3.906 1.00 89.25 68 LEU A CA 1
ATOM 521 C C . LEU A 1 68 ? -2.413 5.710 4.687 1.00 89.25 68 LEU A C 1
ATOM 523 O O . LEU A 1 68 ? -1.237 6.073 4.731 1.00 89.25 68 LEU A O 1
ATOM 527 N N . ARG A 1 69 ? -3.380 6.374 5.326 1.00 88.00 69 ARG A N 1
ATOM 528 C CA . ARG A 1 69 ? -3.107 7.464 6.269 1.00 88.00 69 ARG A CA 1
ATOM 529 C C . ARG A 1 69 ? -2.914 6.864 7.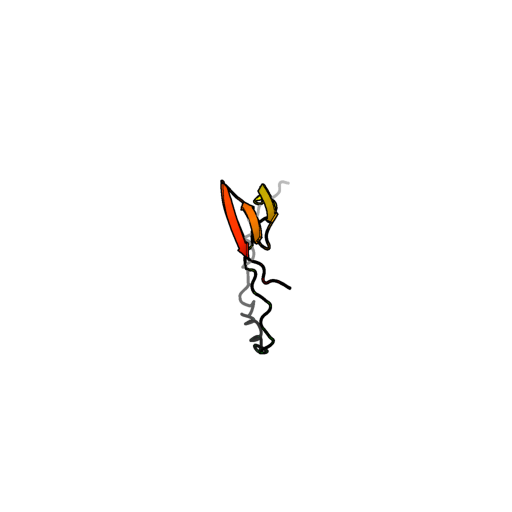652 1.00 88.00 69 ARG A C 1
ATOM 531 O O . ARG A 1 69 ? -3.854 6.297 8.202 1.00 88.00 69 ARG A O 1
ATOM 538 N N . LEU A 1 70 ? -1.717 7.008 8.207 1.00 81.44 70 LEU A N 1
ATOM 539 C CA . LEU A 1 70 ? -1.463 6.556 9.567 1.00 81.44 70 LEU A CA 1
ATOM 540 C C . LEU A 1 70 ? -1.965 7.622 10.553 1.00 81.44 70 LEU A C 1
ATOM 542 O O . LEU A 1 70 ? -1.784 8.822 10.300 1.00 81.44 70 LEU A O 1
ATOM 546 N N . PRO A 1 71 ? -2.623 7.228 11.659 1.00 78.69 71 PRO A N 1
ATOM 547 C CA . PRO A 1 71 ? -2.851 8.152 12.757 1.00 78.69 71 PRO A CA 1
ATOM 548 C C . PRO A 1 71 ? -1.493 8.673 13.243 1.00 78.69 71 PRO A C 1
ATOM 550 O O . PRO A 1 71 ? -0.505 7.939 13.265 1.00 78.69 71 PRO A O 1
ATOM 553 N N . ARG A 1 72 ? -1.430 9.964 13.583 1.00 72.12 72 ARG A N 1
ATOM 554 C CA . ARG A 1 72 ? -0.244 10.514 14.247 1.00 72.12 72 ARG A CA 1
ATOM 555 C C . ARG A 1 72 ? -0.137 9.823 15.609 1.00 72.12 72 ARG A C 1
ATOM 557 O O . ARG A 1 72 ? -1.155 9.730 16.294 1.00 72.12 72 ARG A O 1
ATOM 564 N N . GLY A 1 73 ? 1.044 9.280 15.907 1.00 58.19 73 GLY A N 1
ATOM 565 C CA . GLY A 1 73 ? 1.364 8.709 17.218 1.00 58.19 73 GLY A CA 1
ATOM 566 C C . GLY A 1 73 ? 1.336 9.756 18.317 1.00 58.19 73 GLY A C 1
ATOM 567 O O . GLY A 1 73 ? 1.489 10.956 17.984 1.00 58.19 73 GLY A O 1
#

pLDDT: mean 73.4, std 16.2, range [42.31, 93.94]

Mean predicted aligned error: 17.84 Å

Sequence (73 aa):
DPRGADSERPPPQNNEGMGRETPPAQKRESGVAPPSPLFSCACRDVLGWAFAEGRLEIFHGRGDWLRLRLPRG

=== Feature glossary ===
Legend for the data blocks above and below:

— What the protein is —

The amino-acid sequence is the protein's pri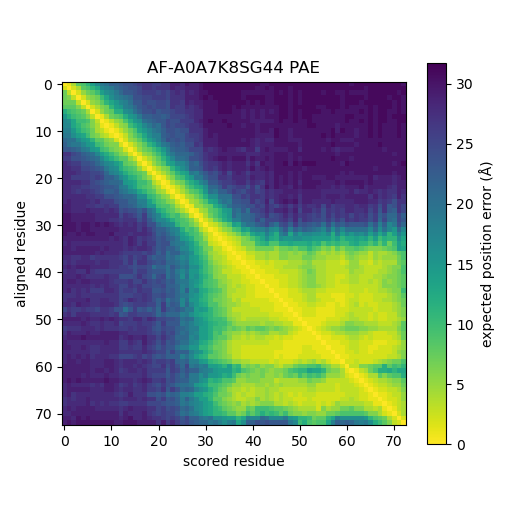mary structure: the linear order of residues from the N-terminus to the C-terminus, written in one-letter code. Everything else here — the 3D coordinates, the secondary structure, the domain annotations — is ultimately a consequence of this string.

Functional annotations link the protein to curated databases. InterPro entries identify conserved domains and families by matching the sequence against member-database signatures (Pfam, PROSITE, CDD, …). Gene Ontology (GO) terms describe molecular function, biological process, and cellular component in a controlled vocabulary. CATH places the structure in a hierarchical fold classification (Class/Architecture/Topology/Homologous-superfamily). The organism is the source species.

— Where its atoms are —

Atomic coordinates in PDBx/mmCIF format — the same representation the Protein Data Bank distributes. Each line of the _atom_site loop places one backbone atom in Cartesian space (units: ångströms, origin: arbitrary).

The six renders are orthographic views along the three Cartesian axes in both directions. Representation (cartoon, sticks, or surface) and color scheme (sequence-rainbow or by-chain) vary across proteins so the training set covers all the common visualization conventions.

— Local backbone conformation —

Eight-state secondary structure (DSSP): H is the canonical α-helix, G the tighter 3₁₀-helix, I the wider π-helix; E/B are β-structure, T and S are turns and bends, and '-' is everything else. DSSP derives these from the pattern of main-chain N–H···O=C hydrogen bonds, not from the sequence.

Three-state secondary structure (P-SEA) collapses the eight DSSP classes into helix (a), strand (b), and coil (c). P-SEA assigns these from Cα geometry alone — distances and angles — without requiring backbone oxygens, so it works on any Cα trace.

φ (phi) and ψ (psi) are the two rotatable backbone dihedrals per residue: φ is the C(i-1)–N–Cα–C torsion, ψ is the N–Cα–C–N(i+1) torsion, both in degrees on (−180°, 180°]. α-helical residues cluster near (−60°, −45°); β-strand residues near (−120°, +130°). A Ramachandran plot is simply a scatter of (φ, ψ) for every residue.

— Global shape and packing —

The geometric summary reports three shape descriptors. Rg (radius of gyration) measures how spread out the Cα atoms are about their centre of mass; compact globular proteins have small Rg, elongated or unfolded ones large. Cα contacts (<8 Å, |i−j|>4) count long-range residue pairs in spatial proximity — high for tightly packed folds, near zero for rods or random coil. The bounding-box extents give the protein's footprint along x, y, z in Å.

SASA measures how much of the protein is reachable by solvent. It is computed by rolling a water-sized probe over the atomic surface and summing the exposed area (Å²). Per-residue SASA distinguishes core (buried, low SASA) from surface (exposed, high SASA) residues; total SASA is a whole-molecule size measure.

Plot images: a contact map (which residues are close in 3D, as an N×N binary image), a Ramachandran scatter (backbone torsion angles, revealing secondary-structure composition at a glance), and — for AlphaFold structures — a PAE heatmap (pairwise prediction confidence).

— Structural neighborhood —

A 3Di character summarizes, for each residue, the relative orientation of the Cα frame of its nearest spatial neighbor. Because it encodes fold topology rather than chemistry, 3Di alignments detect remote structural similarity that sequence alignment misses.

The Foldseek neighbor list gives the closest experimentally determined structures in the PDB, ranked by structural alignment. TM-score near 1 means near-identical fold; near 0.3 means only rough topology match. This is how one finds what a novel AlphaFold prediction most resembles in the solved-structure universe.

— Confidence and disorder —

For AlphaFold models, the B-factor field carries pLDDT — the model's own estimate of local accuracy on a 0–100 scale. Regions with pLDDT<50 should be treated as essentially unmodeled; they often correspond to intrinsically disordered segments.

Crystallographic B-factors measure how much each atom's electron density is smeared out, in Å². They rise in mobile loops and surface residues and fall in the buried interior. In AlphaFold models this column is repurposed to hold pLDDT instead.

Predicted Aligned Error (PAE) is an AlphaFold confidence matrix: entry (i, j) is the expected error in the position of residue j, in ångströms, when the prediction is superimposed on the true structure at residue i. Low PAE within a block of residues means that block is internally rigid and well-predicted; high PAE between two blocks means their relative placement is uncertain even if each block individually is confident.